Protein AF-A0A3D5LDW6-F1 (afdb_monomer)

pLDDT: mean 89.19, std 8.03, range [49.66, 95.75]

Solvent-accessible surface area (backbone atoms only — not comparable to full-atom values): 9053 Å² total; per-residue (Å²): 132,64,65,65,60,56,47,41,75,74,48,37,91,72,40,54,73,67,52,50,57,57,53,48,51,32,20,50,52,22,38,53,38,52,74,78,43,49,75,54,50,77,68,23,29,35,32,56,59,50,36,77,72,70,44,58,63,23,80,60,40,14,50,29,34,46,75,55,92,47,69,70,58,41,54,52,49,48,57,49,51,46,52,50,41,53,51,47,27,68,75,62,33,43,44,52,39,42,50,51,54,53,47,50,53,50,48,53,53,51,52,49,47,49,51,41,52,52,38,31,74,76,63,33,66,72,51,23,47,53,51,21,55,52,40,28,75,67,53,39,44,51,61,56,51,51,49,52,50,52,54,42,46,73,76,42,71,87,67,73,69,48,52,90,78,74,43,110

Radius of gyration: 17.88 Å; Cα contacts (8 Å, |Δi|>4): 154; chains: 1; bounding box: 41×44×52 Å

Nearest PDB structures (foldseek):
  6pju-assembly1_A  TM=5.198E-01  e=1.106E-01  Escherichia coli
  6pjq-assembly1_A  TM=5.217E-01  e=1.554E-01  Escherichia coli
  5f5k-assembly1_A  TM=5.150E-01  e=2.183E-01  Escherichia coli
  6pj5-assembly1_A  TM=5.018E-01  e=2.782E-01  Escherichia coli

Secondary structure (DSSP, 8-state):
--HHHHHHHHHGGGPPTTHHHHHHHHHHHHHHHHHH-HHHHHHHS--HHHHHTT-TTHHHHGGGS-S-S-HHHHHHHHHHHHHHHHHHHHHH-HHHHHHHHHHHHHHHHHHHHHHHHHHHHHH-HHHHHHHHHHHHHH-STHHHHHHHHHHHHHH-TT----BTTTB-

Structure (mmCIF, N/CA/C/O backbone):
data_AF-A0A3D5LDW6-F1
#
_entry.id   AF-A0A3D5LDW6-F1
#
loop_
_atom_site.group_PDB
_atom_site.id
_atom_site.type_symbol
_atom_site.label_atom_id
_atom_site.label_alt_id
_atom_site.label_comp_id
_atom_site.label_asym_id
_atom_site.label_entity_id
_atom_site.label_seq_id
_atom_site.pdbx_PDB_ins_code
_atom_site.Cartn_x
_atom_site.Cartn_y
_atom_site.Cartn_z
_atom_site.occupancy
_atom_site.B_iso_or_equiv
_atom_site.auth_seq_id
_atom_site.auth_comp_id
_atom_site.auth_asym_id
_atom_site.auth_atom_id
_atom_site.pdbx_PDB_model_num
ATOM 1 N N . MET A 1 1 ? -19.144 23.962 2.710 1.00 49.66 1 MET A N 1
ATOM 2 C CA . MET A 1 1 ? -19.742 22.659 2.327 1.00 49.66 1 MET A CA 1
ATOM 3 C C . MET A 1 1 ? -18.617 21.664 2.078 1.00 49.66 1 MET A C 1
ATOM 5 O O . MET A 1 1 ? -17.926 21.807 1.080 1.00 49.66 1 MET A O 1
ATOM 9 N N . ASN A 1 2 ? -18.412 20.691 2.971 1.00 71.44 2 ASN A N 1
ATOM 10 C CA . ASN A 1 2 ? -17.359 19.681 2.815 1.00 71.44 2 ASN A CA 1
ATOM 11 C C . ASN A 1 2 ? -17.649 18.788 1.604 1.00 71.44 2 ASN A C 1
ATOM 13 O O . ASN A 1 2 ? -18.622 18.035 1.604 1.00 71.44 2 ASN A O 1
ATOM 17 N N . TRP A 1 3 ? -16.805 18.871 0.575 1.00 83.25 3 TRP A N 1
ATOM 18 C CA . TRP A 1 3 ? -16.845 17.994 -0.599 1.00 83.25 3 TRP A CA 1
ATOM 19 C C . TRP A 1 3 ? -16.802 16.509 -0.200 1.00 83.25 3 TRP A C 1
ATOM 21 O O . TRP A 1 3 ? -17.564 15.710 -0.738 1.00 83.25 3 TRP A O 1
ATOM 31 N N . LEU A 1 4 ? -16.041 16.185 0.853 1.00 78.12 4 LEU A N 1
ATOM 32 C CA . LEU A 1 4 ? -16.030 14.875 1.510 1.00 78.12 4 LEU A CA 1
ATOM 33 C C . LEU A 1 4 ? -17.421 14.412 1.958 1.00 78.12 4 LEU A C 1
ATOM 35 O O . LEU A 1 4 ? -17.801 13.292 1.655 1.00 78.12 4 LEU A O 1
ATOM 39 N N . ASN A 1 5 ? -18.227 15.279 2.575 1.00 80.12 5 ASN A N 1
ATOM 40 C CA . ASN A 1 5 ? -19.579 14.910 3.014 1.00 80.12 5 ASN A CA 1
ATOM 41 C C . ASN A 1 5 ? -20.524 14.674 1.818 1.00 80.12 5 ASN A C 1
ATOM 43 O O . ASN A 1 5 ? -21.467 13.889 1.912 1.00 80.12 5 ASN A O 1
ATOM 47 N N . LYS A 1 6 ? -20.296 15.344 0.675 1.00 80.38 6 LYS A N 1
ATOM 48 C CA . LYS A 1 6 ? -21.052 15.074 -0.564 1.00 80.38 6 LYS A CA 1
ATOM 49 C C . LYS A 1 6 ? -20.663 13.724 -1.167 1.00 80.38 6 LYS A C 1
ATOM 51 O O . LYS A 1 6 ? -21.545 12.986 -1.603 1.00 80.38 6 LYS A O 1
ATOM 56 N N . LEU A 1 7 ? -19.368 13.405 -1.179 1.00 80.12 7 LEU A N 1
ATOM 57 C CA . LEU A 1 7 ? -18.875 12.103 -1.623 1.00 80.12 7 LEU A CA 1
ATOM 58 C C . LEU A 1 7 ? -19.355 10.982 -0.706 1.00 80.12 7 LEU A C 1
ATOM 60 O O . LEU A 1 7 ? -19.836 9.977 -1.210 1.00 80.12 7 LEU A O 1
ATOM 64 N N . GLU A 1 8 ? -19.323 11.182 0.608 1.00 85.00 8 GLU A N 1
ATOM 65 C CA . GLU A 1 8 ? -19.838 10.236 1.599 1.00 85.00 8 GLU A CA 1
ATOM 66 C C . GLU A 1 8 ? -21.329 9.961 1.378 1.00 85.00 8 GLU A C 1
ATOM 68 O O . GLU A 1 8 ? -21.748 8.810 1.309 1.00 85.00 8 GLU A O 1
ATOM 73 N N . ARG A 1 9 ? -22.138 11.000 1.131 1.00 80.75 9 ARG A N 1
ATOM 74 C CA . ARG A 1 9 ? -23.561 10.822 0.795 1.00 80.75 9 ARG A CA 1
ATOM 75 C C . ARG A 1 9 ? -23.796 10.021 -0.488 1.00 80.75 9 ARG A C 1
ATOM 77 O O . ARG A 1 9 ? -24.824 9.361 -0.594 1.00 80.75 9 ARG A O 1
ATOM 84 N N . LYS A 1 10 ? -22.897 10.102 -1.475 1.00 79.81 10 LYS A N 1
ATOM 85 C CA . LYS A 1 10 ? -23.055 9.435 -2.781 1.00 79.81 10 LYS A CA 1
ATOM 86 C C . LYS A 1 10 ? -22.436 8.033 -2.815 1.00 79.81 10 LYS A C 1
ATOM 88 O O . LYS A 1 10 ? -22.991 7.135 -3.443 1.00 79.81 10 LYS A O 1
ATOM 93 N N . PHE A 1 11 ? -21.297 7.853 -2.155 1.00 82.88 11 PHE A N 1
ATOM 94 C CA . PHE A 1 11 ? -20.449 6.665 -2.239 1.00 82.88 11 PHE A CA 1
ATOM 95 C C . PHE A 1 11 ? -20.267 5.937 -0.905 1.00 82.88 11 PHE A C 1
ATOM 97 O O . PHE A 1 11 ? -19.662 4.871 -0.896 1.00 82.88 11 PHE A O 1
ATOM 104 N N . GLY A 1 12 ? -20.826 6.438 0.199 1.00 73.19 12 GLY A N 1
ATOM 105 C CA . GLY A 1 12 ? -20.708 5.825 1.527 1.00 73.19 12 GLY A CA 1
ATOM 106 C C . GLY A 1 12 ? -21.147 4.360 1.570 1.00 73.19 12 GLY A C 1
ATOM 107 O O . GLY A 1 12 ? -20.548 3.569 2.285 1.00 73.19 12 GLY A O 1
ATOM 108 N N . ARG A 1 13 ? -22.108 3.965 0.721 1.00 77.12 13 ARG A N 1
ATOM 109 C CA . ARG A 1 13 ? -22.555 2.566 0.575 1.00 77.12 13 ARG A CA 1
ATOM 110 C C . ARG A 1 13 ? -21.495 1.597 0.033 1.00 77.12 13 ARG A C 1
ATOM 112 O O . ARG A 1 13 ? -21.683 0.395 0.147 1.00 77.12 13 ARG A O 1
ATOM 119 N N . TYR A 1 14 ? -20.440 2.106 -0.604 1.00 84.31 14 TYR A N 1
ATOM 120 C CA . TYR A 1 14 ? -19.342 1.305 -1.157 1.00 84.31 14 TYR A CA 1
ATOM 121 C C . TYR A 1 14 ? -18.128 1.253 -0.228 1.00 84.31 14 TYR A C 1
ATOM 123 O O . TYR A 1 14 ? -17.133 0.622 -0.570 1.00 84.31 14 TYR A O 1
ATOM 131 N N . ALA A 1 15 ? -18.177 1.941 0.915 1.00 84.81 15 ALA A N 1
ATOM 132 C CA . ALA A 1 15 ? -17.086 1.907 1.869 1.00 84.81 15 ALA A CA 1
ATOM 133 C C . ALA A 1 15 ? -16.991 0.502 2.476 1.00 84.81 15 ALA A C 1
ATOM 135 O O . ALA A 1 15 ? -17.977 -0.022 2.997 1.00 84.81 15 ALA A O 1
ATOM 136 N N . VAL A 1 16 ? -15.811 -0.106 2.390 1.00 90.12 16 VAL A N 1
ATOM 137 C CA . VAL A 1 16 ? -15.577 -1.459 2.890 1.00 90.12 16 VAL A CA 1
ATOM 138 C C . VAL A 1 16 ? -15.302 -1.377 4.391 1.00 90.12 16 VAL A C 1
ATOM 140 O O . VAL A 1 16 ? -14.316 -0.743 4.779 1.00 90.12 16 VAL A O 1
ATOM 143 N N . PRO A 1 17 ? -16.142 -1.983 5.248 1.00 89.94 17 PRO A N 1
ATOM 144 C CA . PRO A 1 17 ? -15.888 -2.011 6.681 1.00 89.94 17 PRO A CA 1
ATOM 145 C C . PRO A 1 17 ? -14.689 -2.904 6.998 1.00 89.94 17 PRO A C 1
ATOM 147 O O . PRO A 1 17 ? -14.510 -3.954 6.373 1.00 89.94 17 PRO A O 1
ATOM 150 N N . ASN A 1 18 ? -13.899 -2.517 8.001 1.00 91.88 18 ASN A N 1
ATOM 151 C CA . ASN A 1 18 ? -12.686 -3.226 8.420 1.00 91.88 18 ASN A CA 1
ATOM 152 C C . ASN A 1 18 ? -11.650 -3.348 7.290 1.00 91.88 18 ASN A C 1
ATOM 154 O O . ASN A 1 18 ? -11.008 -4.391 7.134 1.00 91.88 18 ASN A O 1
ATOM 158 N N . LEU A 1 19 ? -11.469 -2.281 6.499 1.00 93.25 19 LEU A N 1
ATOM 159 C CA . LEU A 1 19 ? -10.559 -2.269 5.344 1.00 93.25 19 LEU A CA 1
ATOM 160 C C . LEU A 1 19 ? -9.128 -2.693 5.725 1.00 93.25 19 LEU A C 1
ATOM 162 O O . LEU A 1 19 ? -8.436 -3.340 4.938 1.00 93.25 19 LEU A O 1
ATOM 166 N N . ILE A 1 20 ? -8.707 -2.387 6.955 1.00 93.88 20 ILE A N 1
ATOM 167 C CA . ILE A 1 20 ? -7.387 -2.760 7.467 1.00 93.88 20 ILE A CA 1
ATOM 168 C C . ILE A 1 20 ? -7.143 -4.275 7.431 1.00 93.88 20 ILE A C 1
ATOM 170 O O . ILE A 1 20 ? -6.034 -4.701 7.131 1.00 93.88 20 ILE A O 1
ATOM 174 N N . VAL A 1 21 ? -8.170 -5.102 7.654 1.00 93.81 21 VAL A N 1
ATOM 175 C CA . VAL A 1 21 ? -8.039 -6.569 7.630 1.00 93.81 21 VAL A CA 1
ATOM 176 C C . VAL A 1 21 ? -7.688 -7.063 6.230 1.00 93.81 21 VAL A C 1
ATOM 178 O O . VAL A 1 21 ? -6.887 -7.982 6.088 1.00 93.81 21 VAL A O 1
ATOM 181 N N . TYR A 1 22 ? -8.236 -6.430 5.193 1.00 93.50 22 TYR A N 1
ATOM 182 C CA . TYR A 1 22 ? -7.933 -6.775 3.806 1.00 93.50 22 TYR A CA 1
ATOM 183 C C . TYR A 1 22 ? -6.501 -6.391 3.431 1.00 93.50 22 TYR A C 1
ATOM 185 O O . TYR A 1 22 ? -5.822 -7.177 2.777 1.00 93.50 22 TYR A O 1
ATOM 193 N N . LEU A 1 23 ? -6.020 -5.226 3.885 1.00 93.06 23 LEU A N 1
ATOM 194 C CA . LEU A 1 23 ? -4.616 -4.836 3.714 1.00 93.06 23 LEU A CA 1
ATOM 195 C C . LEU A 1 23 ? -3.677 -5.821 4.410 1.00 93.06 23 LEU A C 1
ATOM 197 O O . LEU A 1 23 ? -2.724 -6.289 3.794 1.00 93.06 23 LEU A O 1
ATOM 201 N N . ILE A 1 24 ? -3.985 -6.160 5.664 1.00 93.81 24 ILE A N 1
ATOM 202 C CA . ILE A 1 24 ? -3.235 -7.140 6.450 1.00 93.81 24 ILE A CA 1
ATOM 203 C C . ILE A 1 24 ? -3.182 -8.483 5.725 1.00 93.81 24 ILE A C 1
ATOM 205 O O . ILE A 1 24 ? -2.102 -9.004 5.459 1.00 93.81 24 ILE A O 1
ATOM 209 N N . GLY A 1 25 ? -4.343 -9.005 5.332 1.00 93.69 25 GLY A N 1
ATOM 210 C CA . GLY A 1 25 ? -4.435 -10.255 4.587 1.00 93.69 25 GLY A CA 1
ATOM 211 C C . GLY A 1 25 ? -3.645 -10.223 3.278 1.00 93.69 25 GLY A C 1
ATOM 212 O O . GLY A 1 25 ? -2.996 -11.211 2.945 1.00 93.69 25 GLY A O 1
ATOM 213 N N . ALA A 1 26 ? -3.642 -9.096 2.561 1.00 92.75 26 ALA A N 1
ATOM 214 C CA . ALA A 1 26 ? -2.934 -8.955 1.293 1.00 92.75 26 ALA A CA 1
ATOM 215 C C . ALA A 1 26 ? -1.418 -9.155 1.443 1.00 92.75 26 ALA A C 1
ATOM 217 O O . ALA A 1 26 ? -0.845 -10.016 0.771 1.00 92.75 26 ALA A O 1
ATOM 218 N N . TYR A 1 27 ? -0.758 -8.424 2.345 1.00 89.38 27 TYR A N 1
ATOM 219 C CA . TYR A 1 27 ? 0.687 -8.591 2.521 1.00 89.38 27 TYR A CA 1
ATOM 220 C C . TYR A 1 27 ? 1.045 -9.895 3.258 1.00 89.38 27 TYR A C 1
ATOM 222 O O . TYR A 1 27 ? 2.135 -10.426 3.042 1.00 89.38 27 TYR A O 1
ATOM 230 N N . SER A 1 28 ? 0.136 -10.482 4.054 1.00 91.88 28 SER A N 1
ATOM 231 C CA . SER A 1 28 ? 0.305 -11.846 4.587 1.00 91.88 28 SER A CA 1
ATOM 232 C C . SER A 1 28 ? 0.292 -12.908 3.485 1.00 91.88 28 SER A C 1
ATOM 234 O O . SER A 1 28 ? 1.123 -13.815 3.493 1.00 91.88 28 SER A O 1
ATOM 236 N N . VAL A 1 29 ? -0.610 -12.794 2.504 1.00 93.31 29 VAL A N 1
ATOM 237 C CA . VAL A 1 29 ? -0.594 -13.648 1.302 1.00 93.31 29 VAL A CA 1
ATOM 238 C C . VAL A 1 29 ? 0.716 -13.447 0.541 1.00 93.31 29 VAL A C 1
ATOM 240 O O . VAL A 1 29 ? 1.357 -14.421 0.153 1.00 93.31 29 VAL A O 1
ATOM 243 N N . GLY A 1 30 ? 1.160 -12.198 0.412 1.00 91.81 30 GLY A N 1
ATOM 244 C CA . GLY A 1 30 ? 2.479 -11.832 -0.097 1.00 91.81 30 GLY A CA 1
ATOM 245 C C . GLY A 1 30 ? 3.643 -12.562 0.546 1.00 91.81 30 GLY A C 1
ATOM 246 O O . GLY A 1 30 ? 4.526 -13.077 -0.138 1.00 91.81 30 GLY A O 1
ATOM 247 N N . PHE A 1 31 ? 3.625 -12.629 1.873 1.00 92.31 31 PHE A N 1
ATOM 248 C CA . PHE A 1 31 ? 4.636 -13.317 2.663 1.00 92.31 31 PHE A CA 1
ATOM 249 C C . PHE A 1 31 ? 4.672 -14.818 2.366 1.00 92.31 31 PHE A C 1
ATOM 251 O O . PHE A 1 31 ? 5.737 -15.383 2.125 1.00 92.31 31 PHE A O 1
ATOM 258 N N . VAL A 1 32 ? 3.508 -15.466 2.306 1.00 92.25 32 VAL A N 1
ATOM 259 C CA . VAL A 1 32 ? 3.421 -16.890 1.945 1.00 92.25 32 VAL A CA 1
ATOM 260 C C . VAL A 1 32 ? 3.910 -17.120 0.512 1.00 92.25 32 VAL A C 1
ATOM 262 O O . VAL A 1 32 ? 4.668 -18.057 0.262 1.00 92.25 32 VAL A O 1
ATOM 265 N N . LEU A 1 33 ? 3.546 -16.242 -0.428 1.00 92.00 33 LEU A N 1
ATOM 266 C CA . LEU A 1 33 ? 4.040 -16.306 -1.805 1.00 92.00 33 LEU A CA 1
ATOM 267 C C . LEU A 1 33 ? 5.559 -16.131 -1.880 1.00 92.00 33 LEU A C 1
ATOM 269 O O . LEU A 1 33 ? 6.200 -16.823 -2.665 1.00 92.00 33 LEU A O 1
ATOM 273 N N . ASN A 1 34 ? 6.147 -15.273 -1.044 1.00 90.88 34 ASN A N 1
ATOM 274 C CA . ASN A 1 34 ? 7.599 -15.133 -0.944 1.00 90.88 34 ASN A CA 1
ATOM 275 C C . ASN A 1 34 ? 8.278 -16.452 -0.550 1.00 90.88 34 ASN A C 1
ATOM 277 O O . ASN A 1 34 ? 9.313 -16.795 -1.116 1.00 90.88 34 ASN A O 1
ATOM 281 N N . MET A 1 35 ? 7.675 -17.204 0.373 1.00 89.44 35 MET A N 1
ATOM 282 C CA . MET A 1 35 ? 8.218 -18.475 0.856 1.00 89.44 35 MET A CA 1
ATOM 283 C C . MET A 1 35 ? 8.058 -19.620 -0.147 1.00 89.44 35 MET A C 1
ATOM 285 O O . MET A 1 35 ? 8.963 -20.437 -0.296 1.00 89.44 35 MET A O 1
ATOM 289 N N . VAL A 1 36 ? 6.906 -19.705 -0.817 1.00 93.19 36 VAL A N 1
ATOM 290 C CA . VAL A 1 36 ? 6.560 -20.860 -1.666 1.00 93.19 36 VAL A CA 1
ATOM 291 C C . VAL A 1 36 ? 6.954 -20.644 -3.128 1.00 93.19 36 VAL A C 1
ATOM 293 O O . VAL A 1 36 ? 7.347 -21.587 -3.812 1.00 93.19 36 VAL A O 1
ATOM 296 N N . ALA A 1 37 ? 6.848 -19.413 -3.629 1.00 91.50 37 ALA A N 1
ATOM 297 C CA . ALA A 1 37 ? 7.053 -19.083 -5.036 1.00 91.50 37 ALA A CA 1
ATOM 298 C C . ALA A 1 37 ? 7.599 -17.648 -5.213 1.00 91.50 37 ALA A C 1
ATOM 300 O O . ALA A 1 37 ? 6.914 -16.788 -5.780 1.00 91.50 37 ALA A O 1
ATOM 301 N N . PRO A 1 38 ? 8.849 -17.370 -4.791 1.00 87.81 38 PRO A N 1
ATOM 302 C CA . PRO A 1 38 ? 9.417 -16.016 -4.791 1.00 87.81 38 PRO A CA 1
ATOM 303 C C . PRO A 1 38 ? 9.448 -15.371 -6.183 1.00 87.81 38 PRO A C 1
ATOM 305 O O . PRO A 1 38 ? 9.279 -14.160 -6.314 1.00 87.81 38 PRO A O 1
ATOM 308 N N . ASN A 1 39 ? 9.578 -16.182 -7.238 1.00 90.56 39 ASN A N 1
ATOM 309 C CA . ASN A 1 39 ? 9.574 -15.722 -8.628 1.00 90.56 39 ASN A CA 1
ATOM 310 C C . ASN A 1 39 ? 8.273 -14.998 -9.014 1.00 90.56 39 ASN A C 1
ATOM 312 O O . ASN A 1 39 ? 8.300 -14.113 -9.867 1.00 90.56 39 ASN A O 1
ATOM 316 N N . ILE A 1 40 ? 7.141 -15.336 -8.379 1.00 89.50 40 ILE A N 1
ATOM 317 C CA . ILE A 1 40 ? 5.845 -14.706 -8.662 1.00 89.50 40 ILE A CA 1
ATOM 318 C C . ILE A 1 40 ? 5.854 -13.233 -8.238 1.00 89.50 40 ILE A C 1
ATOM 320 O O . ILE A 1 40 ? 5.264 -12.405 -8.926 1.00 89.50 40 ILE A O 1
ATOM 324 N N . LEU A 1 41 ? 6.577 -12.864 -7.175 1.00 88.50 41 LEU A N 1
ATOM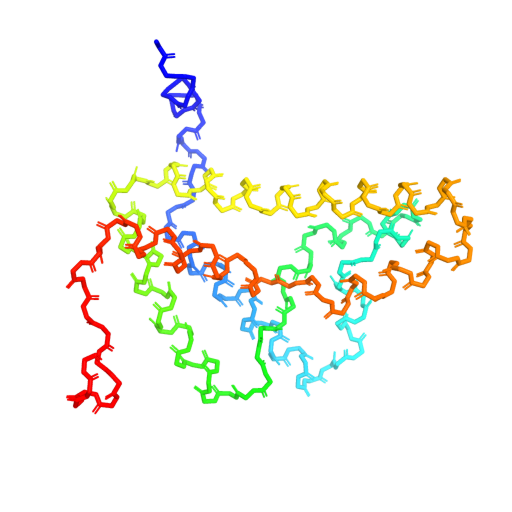 325 C CA . LEU A 1 41 ? 6.610 -11.482 -6.681 1.00 88.50 41 LEU A CA 1
ATOM 326 C C . LEU A 1 41 ? 7.161 -10.493 -7.716 1.00 88.50 41 LEU A C 1
ATOM 328 O O . LEU A 1 41 ? 6.689 -9.360 -7.795 1.00 88.50 41 LEU A O 1
ATOM 332 N N . GLY A 1 42 ? 8.086 -10.933 -8.575 1.00 88.44 42 GLY A N 1
ATOM 333 C CA . GLY A 1 42 ? 8.586 -10.125 -9.692 1.00 88.44 42 GLY A CA 1
ATOM 334 C C . GLY A 1 42 ? 7.511 -9.777 -10.731 1.00 88.44 42 GLY A C 1
ATOM 335 O O . GLY A 1 42 ? 7.651 -8.791 -11.453 1.00 88.44 42 GLY A O 1
ATOM 336 N N . PHE A 1 43 ? 6.415 -10.540 -10.793 1.00 90.88 43 PHE A N 1
ATOM 337 C CA . PHE A 1 43 ? 5.246 -10.253 -11.631 1.00 90.88 43 PHE A CA 1
ATOM 338 C C . PHE A 1 43 ? 4.189 -9.396 -10.929 1.00 90.88 43 PHE A C 1
ATOM 340 O O . PHE A 1 43 ? 3.330 -8.824 -11.603 1.00 90.88 43 PHE A O 1
ATOM 347 N N . LEU A 1 44 ? 4.253 -9.309 -9.596 1.00 91.56 44 LEU A N 1
ATOM 348 C CA . LEU A 1 44 ? 3.282 -8.595 -8.768 1.00 91.56 44 LEU A CA 1
ATOM 349 C C . LEU A 1 44 ? 3.747 -7.193 -8.372 1.00 91.56 44 LEU A C 1
ATOM 351 O O . LEU A 1 44 ? 2.901 -6.336 -8.121 1.00 91.56 44 LEU A O 1
ATOM 355 N N . ASN A 1 45 ? 5.059 -6.950 -8.323 1.00 92.38 45 ASN A N 1
ATOM 356 C CA . ASN A 1 45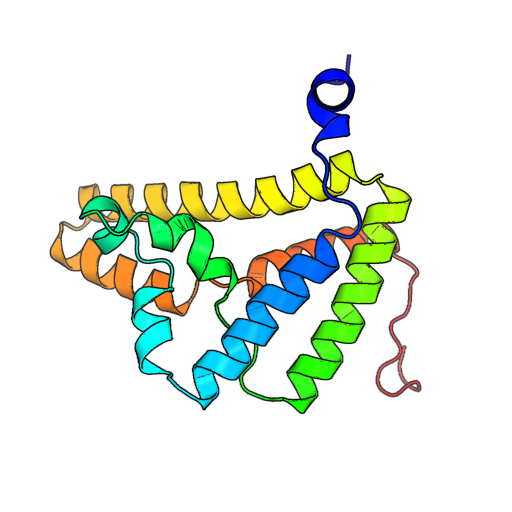 ? 5.612 -5.680 -7.870 1.00 92.38 45 ASN A CA 1
ATOM 357 C C . ASN A 1 45 ? 5.291 -4.493 -8.799 1.00 92.38 45 ASN A C 1
ATOM 359 O O . ASN A 1 45 ? 5.006 -4.649 -9.993 1.00 92.38 45 ASN A O 1
ATOM 363 N N . PHE A 1 46 ? 5.346 -3.282 -8.243 1.00 93.00 46 PHE A N 1
ATOM 364 C CA . PHE A 1 46 ? 4.987 -2.066 -8.968 1.00 93.00 46 PHE A CA 1
ATOM 365 C C . PHE A 1 46 ? 6.120 -1.612 -9.898 1.00 93.00 46 PHE A C 1
ATOM 367 O O . PHE A 1 46 ? 7.077 -0.972 -9.468 1.00 93.00 46 PHE A O 1
ATOM 374 N N . GLN A 1 47 ? 6.025 -1.932 -11.189 1.00 93.44 47 GLN A N 1
ATOM 375 C CA . GLN A 1 47 ? 7.015 -1.527 -12.192 1.00 93.44 47 GLN A CA 1
ATOM 376 C C . GLN A 1 47 ? 6.354 -0.705 -13.310 1.00 93.44 47 GLN A C 1
ATOM 378 O O . GLN A 1 47 ? 5.753 -1.297 -14.214 1.00 93.44 47 GLN A O 1
ATOM 383 N N . PRO A 1 48 ? 6.477 0.641 -13.283 1.00 93.00 48 PRO A N 1
ATOM 384 C CA . PRO A 1 48 ? 5.916 1.547 -14.290 1.00 93.00 48 PRO A CA 1
ATOM 385 C C . PRO A 1 48 ? 6.191 1.149 -15.737 1.00 93.00 48 PRO A C 1
ATOM 387 O O . PRO A 1 48 ? 5.289 1.200 -16.569 1.00 93.00 48 PRO A O 1
ATOM 390 N N . TYR A 1 49 ? 7.412 0.695 -16.033 1.00 93.31 49 TYR A N 1
ATOM 391 C CA . TYR A 1 49 ? 7.786 0.249 -17.370 1.00 93.31 49 TYR A CA 1
ATOM 392 C C . TYR A 1 49 ? 6.838 -0.849 -17.864 1.00 93.31 49 TYR A C 1
ATOM 394 O O . TYR A 1 49 ? 6.189 -0.681 -18.890 1.00 93.31 49 TYR A O 1
ATOM 402 N N . TYR A 1 50 ? 6.676 -1.939 -17.114 1.00 93.69 50 TYR A N 1
ATOM 403 C CA . TYR A 1 50 ? 5.815 -3.048 -17.530 1.00 93.69 50 TYR A CA 1
ATOM 404 C C . TYR A 1 50 ? 4.324 -2.707 -17.492 1.00 93.69 50 TYR A C 1
ATOM 406 O O . TYR A 1 50 ? 3.570 -3.238 -18.306 1.00 93.69 50 TYR A O 1
ATOM 414 N N . ILE A 1 51 ? 3.898 -1.804 -16.602 1.00 94.44 51 ILE A N 1
ATOM 415 C CA . ILE A 1 51 ? 2.519 -1.290 -16.578 1.00 94.44 51 IL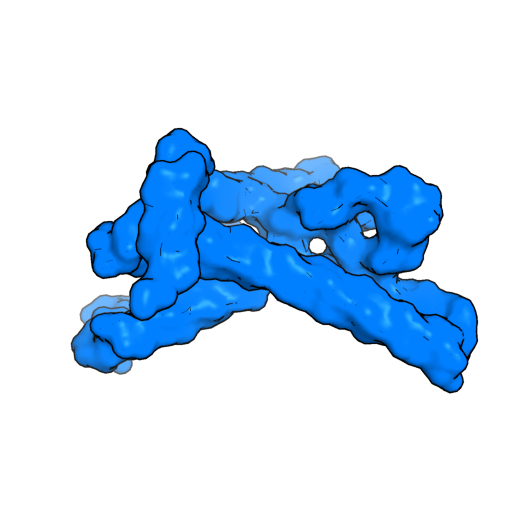E A CA 1
ATOM 416 C C . ILE A 1 51 ? 2.182 -0.636 -17.923 1.00 94.44 51 ILE A C 1
ATOM 418 O O . ILE A 1 51 ? 1.163 -0.966 -18.530 1.00 94.44 51 ILE A O 1
ATOM 422 N N . LEU A 1 52 ? 3.072 0.220 -18.431 1.00 92.19 52 LEU A N 1
ATOM 423 C CA . LEU A 1 52 ? 2.903 0.884 -19.728 1.00 92.19 52 LEU A CA 1
ATOM 424 C C . LEU A 1 52 ? 3.017 -0.079 -20.924 1.00 92.19 52 LEU A C 1
ATOM 426 O O . LEU A 1 52 ? 2.534 0.240 -22.005 1.00 92.19 52 LEU A O 1
ATOM 430 N N . HIS A 1 53 ? 3.597 -1.266 -20.726 1.00 93.62 53 HIS A N 1
ATOM 431 C CA . HIS A 1 53 ? 3.690 -2.335 -21.731 1.00 93.62 53 HIS A CA 1
ATOM 432 C C . HIS A 1 53 ? 2.600 -3.418 -21.564 1.00 93.62 53 HIS A C 1
ATOM 434 O O . HIS A 1 53 ? 2.739 -4.522 -22.086 1.00 93.62 53 HIS A O 1
ATOM 440 N N . GLY A 1 54 ? 1.508 -3.121 -20.846 1.00 91.88 54 GLY A N 1
ATOM 441 C CA . GLY A 1 54 ? 0.310 -3.969 -20.784 1.00 91.88 54 GLY A CA 1
ATOM 442 C C . GLY A 1 54 ? 0.144 -4.805 -19.511 1.00 91.88 54 GLY A C 1
ATOM 443 O O . GLY A 1 54 ? -0.879 -5.470 -19.357 1.00 91.88 54 GLY A O 1
ATOM 444 N N . GLN A 1 55 ? 1.080 -4.748 -18.557 1.00 95.19 55 GLN A N 1
ATOM 445 C CA . GLN A 1 55 ? 0.966 -5.455 -17.272 1.00 95.19 55 GLN A CA 1
ATOM 446 C C . GLN A 1 55 ? 0.164 -4.642 -16.244 1.00 95.19 55 GLN A C 1
ATOM 448 O O . GLN A 1 55 ? 0.665 -4.278 -15.179 1.00 95.19 55 GLN A O 1
ATOM 453 N N . ILE A 1 56 ? -1.097 -4.341 -16.568 1.00 94.25 56 ILE A N 1
ATOM 454 C CA . ILE A 1 56 ? -1.963 -3.447 -15.777 1.00 94.25 56 ILE A CA 1
ATOM 455 C C . ILE A 1 56 ? -2.312 -3.989 -14.385 1.00 94.25 56 ILE A C 1
ATOM 457 O O . ILE A 1 56 ? -2.617 -3.213 -13.484 1.00 94.25 56 ILE A O 1
ATOM 461 N N . TRP A 1 57 ? -2.232 -5.307 -14.175 1.00 94.88 57 TRP A N 1
ATOM 462 C CA . TRP A 1 57 ? -2.497 -5.919 -12.868 1.00 94.88 57 TRP A CA 1
ATOM 463 C C . TRP A 1 57 ? -1.526 -5.425 -11.788 1.00 94.88 57 TRP A C 1
ATOM 465 O O . TRP A 1 57 ? -1.909 -5.359 -10.621 1.00 94.88 57 TRP A O 1
ATOM 475 N N . ARG A 1 58 ? -0.317 -4.989 -12.176 1.00 94.06 58 ARG A N 1
ATOM 476 C CA . ARG A 1 58 ? 0.700 -4.417 -11.279 1.00 94.06 58 ARG A CA 1
ATOM 477 C C . ARG A 1 58 ? 0.257 -3.154 -10.557 1.00 94.06 58 ARG A C 1
ATOM 479 O O . ARG A 1 58 ? 0.889 -2.809 -9.568 1.00 94.06 58 ARG A O 1
ATOM 486 N N . LEU A 1 59 ? -0.811 -2.495 -11.014 1.00 92.94 59 LEU A N 1
ATOM 487 C CA . LEU A 1 59 ? -1.445 -1.387 -10.296 1.00 92.94 59 LEU A CA 1
ATOM 488 C C . LEU A 1 59 ? -2.111 -1.853 -8.997 1.00 92.94 59 LEU A C 1
ATOM 490 O O . LEU A 1 59 ? -2.188 -1.092 -8.054 1.00 92.94 59 LEU A O 1
ATOM 494 N N . ILE A 1 60 ? -2.537 -3.113 -8.901 1.00 92.62 60 ILE A N 1
ATOM 495 C CA . ILE A 1 60 ? -3.235 -3.629 -7.712 1.00 92.62 60 ILE A CA 1
ATOM 496 C C . ILE A 1 60 ? -2.374 -4.659 -6.979 1.00 92.62 60 ILE A C 1
ATOM 498 O O . ILE A 1 60 ? -2.326 -4.682 -5.751 1.00 92.62 60 ILE A O 1
ATOM 502 N N . THR A 1 61 ? -1.661 -5.516 -7.712 1.00 93.31 61 THR A N 1
ATOM 503 C CA . THR A 1 61 ? -0.940 -6.649 -7.118 1.00 93.31 61 THR A CA 1
ATOM 504 C C . THR A 1 61 ? 0.227 -6.244 -6.228 1.00 93.31 61 THR A C 1
ATOM 506 O O . THR A 1 61 ? 0.636 -7.039 -5.388 1.00 93.31 61 THR A O 1
ATOM 509 N N . TRP A 1 62 ? 0.743 -5.020 -6.349 1.00 93.31 62 TRP A N 1
ATOM 510 C CA . TRP A 1 62 ? 1.827 -4.540 -5.492 1.00 93.31 62 TRP A CA 1
ATOM 511 C C . TRP A 1 62 ? 1.412 -4.421 -4.019 1.00 93.31 62 TRP A C 1
ATOM 513 O O . TRP A 1 62 ? 2.265 -4.474 -3.137 1.00 93.31 62 TRP A O 1
ATOM 523 N N . ILE A 1 63 ? 0.106 -4.331 -3.736 1.00 93.44 63 ILE A N 1
ATOM 524 C CA . ILE A 1 63 ? -0.442 -4.352 -2.371 1.00 93.44 63 ILE A CA 1
ATOM 525 C C . ILE A 1 63 ? -0.149 -5.702 -1.686 1.00 93.44 63 ILE A C 1
ATOM 527 O O . ILE A 1 63 ? -0.034 -5.775 -0.465 1.00 93.44 63 ILE A O 1
ATOM 531 N N . LEU A 1 64 ? 0.030 -6.769 -2.474 1.00 92.44 64 LEU A N 1
ATOM 532 C CA . LEU A 1 64 ? 0.442 -8.088 -1.994 1.00 92.44 64 LEU A CA 1
ATOM 533 C C . LEU A 1 64 ? 1.948 -8.171 -1.722 1.00 92.44 64 LEU A C 1
ATOM 535 O O . LEU A 1 64 ? 2.415 -9.232 -1.340 1.00 92.44 64 LEU A O 1
ATOM 539 N N . MET A 1 65 ? 2.750 -7.130 -1.955 1.00 91.19 65 MET A N 1
ATOM 540 C CA . MET A 1 65 ? 4.180 -7.213 -1.652 1.00 91.19 65 MET A CA 1
ATOM 541 C C . MET A 1 65 ? 4.377 -7.334 -0.132 1.00 91.19 65 MET A C 1
ATOM 543 O O . MET A 1 65 ? 3.815 -6.521 0.609 1.00 91.19 65 MET A O 1
ATOM 547 N N . PRO A 1 66 ? 5.148 -8.329 0.350 1.00 86.44 66 PRO A N 1
ATOM 548 C CA . PRO A 1 66 ? 5.372 -8.502 1.781 1.00 86.44 66 PRO A CA 1
ATOM 549 C C . PRO A 1 66 ? 6.099 -7.285 2.360 1.00 86.44 66 PRO A C 1
ATOM 551 O O . PRO A 1 66 ? 7.036 -6.766 1.751 1.00 86.44 66 PRO A O 1
ATOM 554 N N . THR A 1 67 ? 5.679 -6.838 3.543 1.00 82.31 67 THR A N 1
ATOM 555 C CA . THR A 1 67 ? 6.331 -5.732 4.266 1.00 82.31 67 THR A CA 1
ATOM 556 C C . THR A 1 67 ? 7.588 -6.179 4.996 1.00 82.31 67 THR A C 1
ATOM 558 O O . THR A 1 67 ? 8.507 -5.387 5.176 1.00 82.31 67 THR A O 1
ATOM 561 N N . ASP A 1 68 ? 7.628 -7.453 5.386 1.00 82.31 68 ASP A N 1
ATOM 562 C CA . ASP A 1 68 ? 8.635 -8.027 6.265 1.00 82.31 68 ASP A CA 1
ATOM 563 C C . ASP A 1 68 ? 9.035 -9.420 5.782 1.00 82.31 68 ASP A C 1
ATOM 565 O O . ASP A 1 68 ? 8.229 -10.141 5.200 1.00 82.31 68 ASP A O 1
ATOM 569 N N . SER A 1 69 ? 10.274 -9.827 6.053 1.00 81.88 69 SER A N 1
ATOM 570 C CA . SER A 1 69 ? 10.768 -11.180 5.741 1.00 81.88 69 SER A CA 1
ATOM 571 C C . SER A 1 69 ? 10.805 -12.103 6.964 1.00 81.88 69 SER A C 1
ATOM 573 O O . SER A 1 69 ? 11.000 -13.308 6.828 1.00 81.88 69 SER A O 1
ATOM 575 N N . ASN A 1 70 ? 10.596 -11.563 8.168 1.00 89.62 70 ASN A N 1
ATOM 576 C CA . ASN A 1 70 ? 10.578 -12.328 9.413 1.00 89.62 70 ASN A CA 1
ATOM 577 C C . ASN A 1 70 ? 9.134 -12.577 9.869 1.00 89.62 70 ASN A C 1
ATOM 579 O O . ASN A 1 70 ? 8.395 -11.630 10.121 1.00 89.62 70 ASN A O 1
ATOM 583 N N . ILE A 1 71 ? 8.759 -13.848 10.037 1.00 89.94 71 ILE A N 1
ATOM 584 C CA . ILE A 1 71 ? 7.398 -14.247 10.425 1.00 89.94 71 ILE A CA 1
ATOM 585 C C . ILE A 1 71 ? 6.977 -13.718 11.802 1.00 89.94 71 ILE A C 1
ATOM 587 O O . ILE A 1 71 ? 5.829 -13.325 11.982 1.00 89.94 71 ILE A O 1
ATOM 591 N N . ILE A 1 72 ? 7.895 -13.672 12.772 1.00 90.44 72 ILE A N 1
ATOM 592 C CA . ILE A 1 72 ? 7.598 -13.177 14.122 1.00 90.44 72 ILE A CA 1
ATOM 593 C C . ILE A 1 72 ? 7.269 -11.689 14.039 1.00 90.44 72 ILE A C 1
ATOM 595 O O . ILE A 1 72 ? 6.265 -11.238 14.586 1.00 90.44 72 ILE A O 1
ATOM 599 N N . PHE A 1 73 ? 8.091 -10.934 13.312 1.00 88.25 73 PHE A N 1
ATOM 600 C CA . PHE A 1 73 ? 7.889 -9.500 13.159 1.00 88.25 73 PHE A CA 1
ATOM 601 C C . PHE A 1 73 ? 6.640 -9.183 12.334 1.00 88.25 73 PHE A C 1
ATOM 603 O O . PHE A 1 73 ? 5.874 -8.309 12.726 1.00 88.25 73 PHE A O 1
ATOM 610 N N . LEU A 1 74 ? 6.371 -9.956 11.276 1.00 90.50 74 LEU A N 1
ATOM 611 C CA . LEU A 1 74 ? 5.124 -9.877 10.519 1.00 90.50 74 LEU A CA 1
ATOM 612 C C . LEU A 1 74 ? 3.916 -10.014 11.452 1.00 90.50 74 LEU A C 1
ATOM 614 O O . LEU A 1 74 ? 3.050 -9.150 11.444 1.00 90.50 74 LEU A O 1
ATOM 618 N N . LEU A 1 75 ? 3.863 -11.056 12.289 1.00 91.19 75 LEU A N 1
ATOM 619 C CA . LEU A 1 75 ? 2.738 -11.273 13.208 1.00 91.19 75 LEU A CA 1
ATOM 620 C C . LEU A 1 75 ? 2.564 -10.116 14.202 1.00 91.19 75 LEU A C 1
ATOM 622 O O . LEU A 1 75 ? 1.437 -9.678 14.450 1.00 91.19 75 LEU A O 1
ATOM 626 N N . ILE A 1 76 ? 3.670 -9.589 14.736 1.00 90.44 76 ILE A N 1
ATOM 627 C CA . ILE A 1 76 ? 3.653 -8.416 15.619 1.00 90.44 76 ILE A CA 1
ATOM 628 C C . ILE A 1 76 ? 3.097 -7.197 14.871 1.00 90.44 76 ILE A C 1
ATOM 630 O O . ILE A 1 76 ? 2.187 -6.537 15.374 1.00 90.44 76 ILE A O 1
ATOM 634 N N . MET A 1 77 ? 3.589 -6.919 13.661 1.00 90.00 77 MET A N 1
ATOM 635 C CA . MET A 1 77 ? 3.133 -5.800 12.833 1.00 90.00 77 MET A CA 1
ATOM 636 C C . MET A 1 77 ? 1.667 -5.947 12.419 1.00 90.00 77 MET A C 1
ATOM 638 O O . MET A 1 77 ? 0.923 -4.973 12.483 1.00 90.00 77 MET A O 1
ATOM 642 N N . MET A 1 78 ? 1.209 -7.1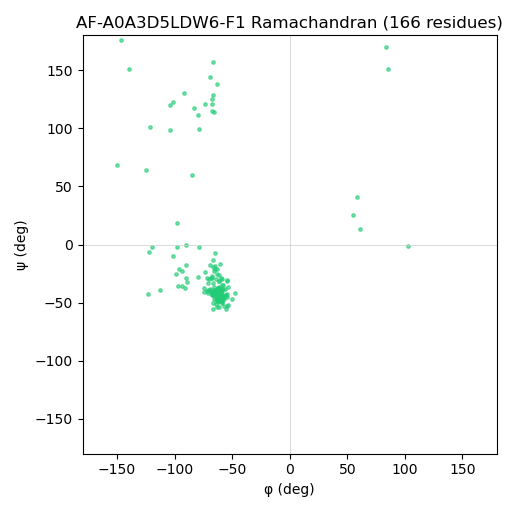52 12.074 1.00 91.62 78 MET A N 1
ATOM 643 C CA . MET A 1 78 ? -0.198 -7.425 11.763 1.00 91.62 78 MET A CA 1
ATOM 644 C C . MET A 1 78 ? -1.100 -7.067 12.944 1.00 91.62 78 MET A C 1
ATOM 646 O O . MET A 1 78 ? -2.081 -6.342 12.780 1.00 91.62 78 MET A O 1
ATOM 650 N N . MET A 1 79 ? -0.755 -7.536 14.148 1.00 91.50 79 MET A N 1
ATOM 651 C CA . MET A 1 79 ? -1.508 -7.230 15.366 1.00 91.50 79 MET A CA 1
ATOM 652 C C . MET A 1 79 ? -1.477 -5.732 15.692 1.00 91.50 79 MET A C 1
ATOM 654 O O . MET A 1 79 ? -2.486 -5.167 16.122 1.00 91.50 79 MET A O 1
ATOM 658 N N . PHE A 1 80 ? -0.332 -5.085 15.493 1.00 91.25 80 PHE A N 1
ATOM 659 C CA . PHE A 1 80 ? -0.155 -3.661 15.744 1.00 91.25 80 PHE A CA 1
ATOM 660 C C . PHE A 1 80 ? -0.995 -2.810 14.783 1.00 91.25 80 PHE A C 1
ATOM 662 O O . PHE A 1 80 ? -1.860 -2.050 15.218 1.00 91.25 80 PHE A O 1
ATOM 669 N N . TYR A 1 81 ? -0.832 -2.997 13.472 1.00 92.44 81 TYR A N 1
ATOM 670 C CA . TYR A 1 81 ? -1.572 -2.238 12.464 1.00 92.44 81 TYR A CA 1
ATOM 671 C C . TYR A 1 81 ? -3.065 -2.546 12.456 1.00 92.44 81 TYR A C 1
ATOM 673 O O . TYR A 1 81 ? -3.855 -1.651 12.158 1.00 92.44 81 TYR A O 1
ATOM 681 N N . TYR A 1 82 ? -3.479 -3.754 12.848 1.00 94.06 82 TYR A N 1
ATOM 682 C CA . TYR A 1 82 ? -4.892 -4.056 13.063 1.00 94.06 82 TYR A CA 1
ATOM 683 C C . TYR A 1 82 ? -5.503 -3.147 14.133 1.00 94.06 82 TYR A C 1
ATOM 685 O O . TYR A 1 82 ? -6.568 -2.565 13.913 1.00 94.06 82 TYR A O 1
ATOM 693 N N . GLN A 1 83 ? -4.820 -2.984 15.271 1.00 92.12 83 GLN A N 1
ATOM 694 C CA . GLN A 1 83 ? -5.282 -2.117 16.355 1.00 92.12 83 GLN A CA 1
ATOM 695 C C . GLN A 1 83 ? -5.337 -0.653 15.911 1.00 92.12 83 GLN A C 1
ATOM 697 O O . GLN A 1 83 ? -6.373 -0.007 16.085 1.00 92.12 83 GLN A O 1
ATOM 702 N N . LEU A 1 84 ? -4.272 -0.155 15.271 1.00 93.75 84 LEU A N 1
ATOM 703 C CA . LEU A 1 84 ? -4.218 1.229 14.789 1.00 93.75 84 LEU A CA 1
ATOM 704 C C . LEU A 1 84 ? -5.300 1.512 13.742 1.00 93.75 84 LEU A C 1
ATOM 706 O O . LEU A 1 84 ? -6.045 2.485 13.861 1.00 93.75 84 LEU A O 1
ATOM 710 N N . GLY A 1 85 ? -5.419 0.650 12.731 1.00 93.69 85 GLY A N 1
ATOM 711 C CA . GLY A 1 85 ? -6.391 0.824 11.657 1.00 93.69 85 GLY A CA 1
ATOM 712 C C . GLY A 1 85 ? -7.829 0.745 12.161 1.00 93.69 85 GLY A C 1
ATOM 713 O O . GLY A 1 85 ? -8.650 1.572 11.777 1.00 93.69 85 GLY A O 1
ATOM 714 N N . THR A 1 86 ? -8.128 -0.173 13.084 1.00 93.69 86 THR A N 1
ATOM 715 C CA . THR A 1 86 ? -9.467 -0.274 13.688 1.00 93.69 86 THR A CA 1
ATOM 716 C C . THR A 1 86 ? -9.808 0.966 14.517 1.00 93.69 86 THR A C 1
ATOM 718 O O . THR A 1 86 ? -10.938 1.453 14.468 1.00 93.69 86 THR A O 1
ATOM 721 N N . ALA A 1 87 ? -8.849 1.503 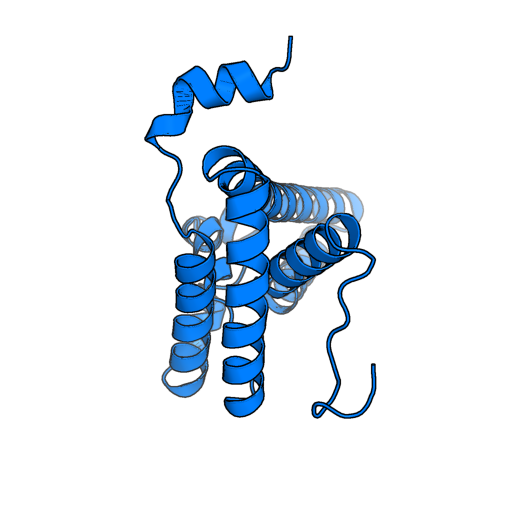15.275 1.00 93.38 87 ALA A N 1
ATOM 722 C CA . ALA A 1 87 ? -9.050 2.724 16.049 1.00 93.38 87 ALA A CA 1
ATOM 723 C C . ALA A 1 87 ? -9.283 3.948 15.146 1.00 93.38 87 ALA A C 1
ATOM 725 O O . ALA A 1 87 ? -10.231 4.701 15.372 1.00 93.38 87 ALA A O 1
ATOM 726 N N . LEU A 1 88 ? -8.491 4.099 14.077 1.00 94.44 88 LEU A N 1
ATOM 727 C CA . LEU A 1 88 ? -8.691 5.151 13.075 1.00 94.44 88 LEU A CA 1
ATOM 728 C C . LEU A 1 88 ? -10.041 5.030 12.364 1.00 94.44 88 LEU A C 1
ATOM 730 O O . LEU A 1 88 ? -10.746 6.028 12.214 1.00 94.44 88 LEU A O 1
ATOM 734 N N . GLU A 1 89 ? -10.433 3.821 11.952 1.00 95.12 89 GLU A N 1
ATOM 735 C CA . GLU A 1 89 ? -11.718 3.599 11.286 1.00 95.12 89 GLU A CA 1
ATOM 736 C C . GLU A 1 89 ? -12.896 3.952 12.204 1.00 95.12 89 GLU A C 1
ATOM 738 O O . GLU A 1 89 ? -13.852 4.588 11.757 1.00 95.12 89 GLU A O 1
ATOM 743 N N . ARG A 1 90 ? -12.811 3.625 13.500 1.00 93.19 90 ARG A N 1
ATOM 744 C CA . ARG A 1 90 ? -13.823 4.014 14.497 1.00 93.19 90 ARG A CA 1
ATOM 745 C C . ARG A 1 90 ? -13.886 5.522 14.712 1.00 93.19 90 ARG A C 1
ATOM 747 O O . ARG A 1 90 ? -14.979 6.062 14.850 1.00 93.19 90 ARG A O 1
ATOM 754 N N . ALA A 1 91 ? -12.742 6.199 14.748 1.00 93.19 91 ALA A N 1
ATOM 755 C CA . ALA A 1 91 ? -12.694 7.633 15.010 1.00 93.19 91 ALA A CA 1
ATOM 756 C C . ALA A 1 91 ? -13.144 8.485 13.816 1.00 93.19 91 ALA A C 1
ATOM 758 O O . ALA A 1 91 ? -13.788 9.519 13.993 1.00 93.19 91 ALA A O 1
ATOM 759 N N . TRP A 1 92 ? -12.806 8.075 12.593 1.00 92.69 92 TRP A N 1
ATOM 760 C CA . TRP A 1 92 ? -13.131 8.831 11.381 1.00 92.69 92 TRP A CA 1
ATOM 761 C C . TRP A 1 92 ? -14.405 8.363 10.677 1.00 92.69 92 TRP A C 1
ATOM 763 O O . TRP A 1 92 ? -14.980 9.124 9.896 1.00 92.69 92 TRP A O 1
ATOM 773 N N . GLY A 1 93 ? -14.838 7.131 10.934 1.00 92.25 93 GLY A N 1
ATOM 774 C CA . GLY A 1 93 ? -15.878 6.443 10.181 1.00 92.25 93 GLY A CA 1
ATOM 775 C C . GLY A 1 93 ? -15.332 5.726 8.940 1.00 92.25 93 GLY A C 1
ATOM 776 O O . GLY A 1 93 ? -14.360 6.153 8.307 1.00 92.25 93 GLY A O 1
ATOM 777 N N . THR A 1 94 ? -16.012 4.644 8.550 1.00 92.50 94 THR A N 1
ATOM 778 C CA . THR A 1 94 ? -15.588 3.721 7.483 1.00 92.50 94 THR A CA 1
ATOM 779 C C . THR A 1 94 ? -15.302 4.414 6.152 1.00 92.50 94 THR A C 1
ATOM 781 O O . THR A 1 94 ? -14.281 4.136 5.523 1.00 92.50 94 THR A O 1
ATOM 784 N N . PHE A 1 95 ? -16.141 5.364 5.722 1.00 92.50 95 PHE A N 1
ATOM 785 C CA . PHE A 1 95 ? -15.941 6.054 4.443 1.00 92.50 95 PHE A CA 1
ATOM 786 C C . PHE A 1 95 ? -14.645 6.872 4.402 1.00 92.50 95 PHE A C 1
ATOM 788 O O . PHE A 1 95 ? -13.893 6.792 3.430 1.00 92.50 95 PHE A O 1
ATOM 795 N N . ARG A 1 96 ? -14.356 7.642 5.456 1.00 91.88 96 ARG A N 1
ATOM 796 C CA . ARG A 1 96 ? -13.160 8.496 5.504 1.00 91.88 96 ARG A CA 1
ATOM 797 C C . ARG A 1 96 ? -11.889 7.669 5.606 1.00 91.88 96 ARG A C 1
ATOM 799 O O . ARG A 1 96 ? -10.912 7.995 4.942 1.00 91.88 96 ARG A O 1
ATOM 806 N N . PHE A 1 97 ? -11.929 6.579 6.368 1.00 94.44 97 PHE A N 1
ATOM 807 C CA . PHE A 1 97 ? -10.819 5.635 6.434 1.00 94.44 97 PHE A CA 1
ATOM 808 C C . PHE A 1 97 ? -10.547 4.974 5.073 1.00 94.44 97 PHE A C 1
ATOM 810 O O . PHE A 1 97 ? -9.404 4.934 4.626 1.00 94.44 97 PHE A O 1
ATOM 817 N N . ASN A 1 98 ? -11.595 4.556 4.353 1.00 94.38 98 ASN A N 1
ATOM 818 C CA . ASN A 1 98 ? -11.460 4.042 2.986 1.00 94.38 98 ASN A CA 1
ATOM 819 C C . ASN A 1 98 ? -10.841 5.088 2.048 1.00 94.38 98 ASN A C 1
ATOM 821 O O . ASN A 1 98 ? -9.891 4.784 1.332 1.00 94.38 98 ASN A O 1
ATOM 825 N N . ALA A 1 99 ? -11.341 6.326 2.077 1.00 93.44 99 ALA A N 1
ATOM 826 C CA . ALA A 1 99 ? -10.811 7.414 1.257 1.00 93.44 99 ALA A CA 1
ATOM 827 C C . ALA A 1 99 ? -9.339 7.722 1.573 1.00 93.44 99 ALA A C 1
ATOM 829 O O . ALA A 1 99 ? -8.571 8.013 0.660 1.00 93.44 99 ALA A O 1
ATOM 830 N N . TYR A 1 100 ? -8.940 7.625 2.842 1.00 94.50 100 TYR A N 1
ATOM 831 C CA . TYR A 1 100 ? -7.558 7.807 3.275 1.00 94.50 100 TYR A CA 1
ATOM 832 C C . TYR A 1 100 ? -6.629 6.729 2.696 1.00 94.50 100 TYR A C 1
ATOM 834 O O . TYR A 1 100 ? -5.633 7.059 2.055 1.00 94.50 100 TYR A O 1
ATOM 842 N N . ILE A 1 101 ? -6.985 5.450 2.848 1.00 95.00 101 ILE A N 1
ATOM 843 C CA . ILE A 1 101 ? -6.182 4.323 2.350 1.00 95.00 101 ILE A CA 1
ATOM 844 C C . ILE A 1 101 ? -6.127 4.298 0.821 1.00 95.00 101 ILE A C 1
ATOM 846 O O . ILE A 1 101 ? -5.044 4.231 0.240 1.00 95.00 101 ILE A O 1
ATOM 850 N N . ILE A 1 102 ? -7.284 4.383 0.159 1.00 93.88 102 ILE A N 1
ATOM 851 C CA . ILE A 1 102 ? -7.372 4.373 -1.307 1.00 93.88 102 ILE A CA 1
ATOM 852 C C . ILE A 1 102 ? -6.677 5.610 -1.881 1.00 93.88 102 ILE A C 1
ATOM 854 O O . ILE A 1 102 ? -5.973 5.513 -2.880 1.00 93.88 102 ILE A O 1
ATOM 858 N N . GLY A 1 103 ? -6.823 6.768 -1.232 1.00 93.69 103 GLY A N 1
ATOM 859 C CA . GLY A 1 103 ? -6.103 7.982 -1.600 1.00 93.69 103 GLY A CA 1
ATOM 860 C C . GLY A 1 103 ? -4.588 7.802 -1.513 1.00 93.69 103 GLY A C 1
ATOM 861 O O . GLY A 1 103 ? -3.888 8.196 -2.439 1.00 93.69 103 GLY A O 1
ATOM 862 N N . GLY A 1 104 ? -4.089 7.157 -0.455 1.00 93.25 104 GLY A N 1
ATOM 863 C CA . GLY A 1 104 ? -2.675 6.802 -0.320 1.00 93.25 104 GLY A CA 1
ATOM 864 C C . GLY A 1 104 ? -2.182 5.914 -1.464 1.00 93.25 104 GLY A C 1
ATOM 865 O O . GLY A 1 104 ? -1.205 6.265 -2.118 1.00 93.25 104 GLY A O 1
ATOM 866 N N . ILE A 1 105 ? -2.905 4.829 -1.762 1.00 94.00 105 ILE A N 1
ATOM 867 C CA . ILE A 1 105 ? -2.614 3.914 -2.884 1.00 94.00 105 ILE A CA 1
ATOM 868 C C . ILE A 1 105 ? -2.536 4.690 -4.206 1.00 94.00 105 ILE A C 1
ATOM 870 O O . ILE A 1 105 ? -1.520 4.637 -4.896 1.00 94.00 105 ILE A O 1
ATOM 874 N N . LEU A 1 106 ? -3.565 5.481 -4.524 1.00 94.31 106 LEU A N 1
ATOM 875 C CA . LEU A 1 106 ? -3.624 6.255 -5.767 1.00 94.31 106 LEU A CA 1
ATOM 876 C C . LEU A 1 106 ? -2.514 7.307 -5.857 1.00 94.31 106 LEU A C 1
ATOM 878 O O . LEU A 1 106 ? -1.950 7.512 -6.929 1.00 94.31 106 LEU A O 1
ATOM 882 N N . LEU A 1 107 ? -2.177 7.979 -4.752 1.00 94.12 107 LEU A N 1
ATOM 883 C CA . LEU A 1 107 ? -1.077 8.943 -4.722 1.00 94.12 107 LEU A CA 1
ATOM 884 C C . LEU A 1 107 ? 0.274 8.264 -4.949 1.00 94.12 107 LEU A C 1
ATOM 886 O O . LEU A 1 107 ? 1.103 8.812 -5.674 1.00 94.12 107 LEU A O 1
ATOM 890 N N . THR A 1 108 ? 0.491 7.076 -4.382 1.00 93.00 108 THR A N 1
ATOM 891 C CA . THR A 1 108 ? 1.694 6.279 -4.646 1.00 93.00 108 THR A CA 1
ATOM 892 C C . THR A 1 108 ? 1.775 5.884 -6.117 1.00 93.00 108 THR A C 1
ATOM 894 O O . THR A 1 108 ? 2.827 6.059 -6.732 1.00 93.00 108 THR A O 1
ATOM 897 N N . GLU A 1 109 ? 0.676 5.415 -6.710 1.00 93.12 109 GLU A N 1
ATOM 898 C CA . GLU A 1 109 ? 0.627 5.029 -8.123 1.00 93.12 109 GLU A CA 1
ATOM 899 C C . GLU A 1 109 ? 0.899 6.218 -9.048 1.00 93.12 109 GLU A C 1
ATOM 901 O O . GLU A 1 109 ? 1.817 6.177 -9.871 1.00 93.12 109 GLU A O 1
ATOM 906 N N . VAL A 1 110 ? 0.141 7.305 -8.885 1.00 94.69 110 VAL A N 1
ATOM 907 C CA . VAL A 1 110 ? 0.268 8.513 -9.707 1.00 94.69 110 VAL A CA 1
ATOM 908 C C . VAL A 1 110 ? 1.642 9.146 -9.516 1.00 94.69 110 VAL A C 1
ATOM 910 O O . VAL A 1 110 ? 2.299 9.472 -10.501 1.00 94.69 110 VAL A O 1
ATOM 913 N N . GLY A 1 111 ? 2.116 9.274 -8.275 1.00 93.81 111 GLY A N 1
ATOM 914 C CA . GLY A 1 111 ? 3.437 9.823 -7.973 1.00 93.81 111 GLY A CA 1
ATOM 915 C C . GLY A 1 111 ? 4.563 9.016 -8.618 1.00 93.81 111 GLY A C 1
ATOM 916 O O . GLY A 1 111 ? 5.480 9.594 -9.198 1.00 93.81 111 GLY A O 1
ATOM 917 N N . SER A 1 112 ? 4.460 7.687 -8.599 1.00 92.81 112 SER A N 1
ATOM 918 C CA . SER A 1 112 ? 5.466 6.799 -9.192 1.00 92.81 112 SER A CA 1
ATOM 919 C C . SER A 1 112 ? 5.444 6.826 -10.721 1.00 92.81 112 SER A C 1
ATOM 921 O O . SER A 1 112 ? 6.502 6.854 -11.349 1.00 92.81 112 SER A O 1
ATOM 923 N N . LEU A 1 113 ? 4.258 6.876 -11.339 1.00 94.31 113 LEU A N 1
ATOM 924 C CA . LEU A 1 113 ? 4.115 7.023 -12.792 1.00 94.31 113 LEU A CA 1
ATOM 925 C C . LEU A 1 113 ? 4.608 8.392 -13.278 1.00 94.31 113 LEU A C 1
ATOM 927 O O . LEU A 1 113 ? 5.297 8.467 -14.296 1.00 94.31 113 LEU A O 1
ATOM 931 N N . LEU A 1 114 ? 4.309 9.464 -12.539 1.00 95.50 114 LEU A N 1
ATOM 932 C CA . LEU A 1 114 ? 4.826 10.803 -12.825 1.00 95.50 114 LEU A CA 1
ATOM 933 C C . LEU A 1 114 ? 6.351 10.841 -12.702 1.00 95.50 114 LEU A C 1
ATOM 935 O O . LEU A 1 114 ? 7.016 11.329 -13.613 1.00 95.50 114 LEU A O 1
ATOM 939 N N . ALA A 1 115 ? 6.913 10.285 -11.625 1.00 94.06 115 ALA A N 1
ATOM 940 C CA . ALA A 1 115 ? 8.359 10.193 -11.445 1.00 94.06 115 ALA A CA 1
ATOM 941 C C . ALA A 1 115 ? 9.018 9.417 -12.595 1.00 94.06 115 ALA A C 1
ATOM 943 O O . ALA A 1 115 ? 9.993 9.891 -13.174 1.00 94.06 115 ALA A O 1
ATOM 944 N N . TYR A 1 116 ? 8.451 8.272 -12.985 1.00 94.50 116 TYR A N 1
ATOM 945 C CA . TYR A 1 116 ? 8.918 7.506 -14.138 1.00 94.50 116 TYR A CA 1
ATOM 946 C C . TYR A 1 116 ? 8.880 8.328 -15.437 1.00 94.50 116 TYR A C 1
ATOM 948 O O . TYR A 1 116 ? 9.863 8.346 -16.178 1.00 94.50 116 TYR A O 1
ATOM 956 N N . GLY A 1 117 ? 7.783 9.046 -15.698 1.00 94.25 117 GLY A N 1
ATOM 957 C CA . GLY A 1 117 ? 7.636 9.896 -16.881 1.00 94.25 117 GLY A CA 1
ATOM 958 C C . GLY A 1 117 ? 8.651 11.040 -16.929 1.00 94.25 117 GLY A C 1
ATOM 959 O O . GLY A 1 117 ? 9.276 11.260 -17.963 1.00 94.25 117 GLY A O 1
ATOM 960 N N . LEU A 1 118 ? 8.880 11.729 -15.807 1.00 95.75 118 LEU A N 1
ATOM 961 C CA . LEU A 1 118 ? 9.898 12.782 -15.714 1.00 95.75 118 LEU A CA 1
ATOM 962 C C . LEU A 1 118 ? 11.301 12.221 -15.961 1.00 95.75 118 LEU A C 1
ATOM 964 O O . LEU A 1 118 ? 12.065 12.784 -16.742 1.00 95.75 118 LEU A O 1
ATOM 968 N N . ILE A 1 119 ? 11.625 11.082 -15.351 1.00 95.38 119 ILE A N 1
ATOM 969 C CA . ILE A 1 119 ? 12.912 10.412 -15.552 1.00 95.38 119 ILE A CA 1
ATOM 970 C C . ILE A 1 119 ? 13.100 10.027 -17.024 1.00 95.38 119 ILE A C 1
ATOM 972 O O . ILE A 1 119 ? 14.169 10.256 -17.587 1.00 95.38 119 ILE A O 1
ATOM 976 N N . TYR A 1 120 ? 12.065 9.486 -17.666 1.00 94.62 120 TYR A N 1
ATOM 977 C CA . TYR A 1 120 ? 12.099 9.156 -19.089 1.00 94.62 120 TYR A CA 1
ATOM 978 C C . TYR A 1 120 ? 12.388 10.386 -19.956 1.00 94.62 120 TYR A C 1
ATOM 980 O O . TYR A 1 120 ? 13.223 10.313 -20.857 1.00 94.62 120 TYR A O 1
ATOM 988 N N . LEU A 1 121 ? 11.749 11.520 -19.655 1.00 95.56 121 LEU A N 1
ATOM 989 C CA . LEU A 1 121 ? 11.927 12.773 -20.393 1.00 95.56 121 LEU A CA 1
ATOM 990 C C . LEU A 1 121 ? 13.330 13.376 -20.224 1.00 95.56 121 LEU A C 1
ATOM 992 O O . LEU A 1 121 ? 13.907 13.835 -21.206 1.00 95.56 121 LEU A O 1
ATOM 996 N N . PHE A 1 122 ? 13.883 13.384 -19.007 1.00 95.62 122 PHE A N 1
ATOM 997 C CA . PHE A 1 122 ? 15.161 14.054 -18.723 1.00 95.62 122 PHE A CA 1
ATOM 998 C C . PHE A 1 122 ? 16.395 13.162 -18.899 1.00 95.62 122 PHE A C 1
ATOM 1000 O O . PHE A 1 122 ? 17.475 13.671 -19.187 1.00 95.62 122 PHE A O 1
ATOM 1007 N N . MET A 1 123 ? 16.262 11.848 -18.699 1.00 94.25 123 MET A N 1
ATOM 1008 C CA . MET A 1 123 ? 17.394 10.910 -18.612 1.00 94.25 123 MET A CA 1
ATOM 1009 C C . MET A 1 123 ? 17.325 9.779 -19.650 1.00 94.25 123 MET A C 1
ATOM 1011 O O . MET A 1 123 ? 18.272 9.002 -19.783 1.00 94.25 123 MET A O 1
ATOM 1015 N N . GLY A 1 124 ? 16.227 9.687 -20.407 1.00 92.94 124 GLY A N 1
ATOM 1016 C CA . GLY A 1 124 ? 16.034 8.713 -21.477 1.00 92.94 124 GLY A CA 1
ATOM 1017 C C . GLY A 1 124 ? 15.535 7.337 -21.016 1.00 92.94 124 GLY A C 1
ATOM 1018 O O . GLY A 1 124 ? 15.489 7.002 -19.829 1.00 92.94 124 GLY A O 1
ATOM 1019 N N . GLY A 1 125 ? 15.163 6.504 -21.995 1.00 91.19 125 GLY A N 1
ATOM 1020 C CA . GLY A 1 125 ? 14.463 5.235 -21.762 1.00 91.19 125 GLY A CA 1
ATOM 1021 C C . GLY A 1 125 ? 15.237 4.196 -20.946 1.00 91.19 125 GLY A C 1
ATOM 1022 O O . GLY A 1 125 ? 14.644 3.530 -20.099 1.00 91.19 125 GLY A O 1
ATOM 1023 N N . ASN A 1 126 ? 16.557 4.087 -21.138 1.00 91.81 126 ASN A N 1
ATOM 1024 C CA . ASN A 1 126 ? 17.386 3.133 -20.389 1.00 91.81 126 ASN A CA 1
ATOM 1025 C C . ASN A 1 126 ? 17.414 3.461 -18.892 1.00 91.81 126 ASN A C 1
ATOM 1027 O O . ASN A 1 126 ? 17.276 2.571 -18.054 1.00 91.81 126 ASN A O 1
ATOM 1031 N N . PHE A 1 127 ? 17.548 4.744 -18.547 1.00 92.06 127 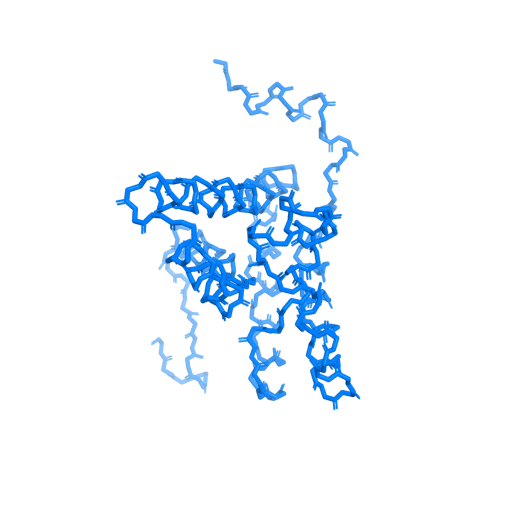PHE A N 1
ATOM 1032 C CA . PHE A 1 127 ? 17.561 5.163 -17.151 1.00 92.06 127 PHE A CA 1
ATOM 1033 C C . PHE A 1 127 ? 16.170 5.021 -16.519 1.00 92.06 127 PHE A C 1
ATOM 1035 O O . PHE A 1 127 ? 16.050 4.545 -15.391 1.00 92.06 127 PHE A O 1
ATOM 1042 N N . ALA A 1 128 ? 15.106 5.336 -17.264 1.00 92.69 128 ALA A N 1
ATOM 1043 C CA . ALA A 1 128 ? 13.734 5.117 -16.812 1.00 92.69 128 ALA A CA 1
ATOM 1044 C C . ALA A 1 128 ? 13.433 3.636 -16.533 1.00 92.69 128 ALA A C 1
ATOM 1046 O O . ALA A 1 128 ? 12.784 3.321 -15.537 1.00 92.69 128 ALA A O 1
ATOM 1047 N N . TYR A 1 129 ? 13.926 2.711 -17.363 1.00 92.69 129 TYR A N 1
ATOM 1048 C CA . TYR A 1 129 ? 13.794 1.271 -17.119 1.00 92.69 129 TYR A CA 1
ATOM 1049 C C . TYR A 1 129 ? 14.459 0.843 -15.800 1.00 92.69 129 TYR A C 1
ATOM 1051 O O . TYR A 1 129 ? 13.839 0.159 -14.977 1.00 92.69 129 TYR A O 1
ATOM 1059 N N . THR A 1 130 ? 15.689 1.298 -15.552 1.00 92.69 130 THR A N 1
ATOM 1060 C CA . THR A 1 130 ? 16.392 1.035 -14.288 1.00 92.69 130 THR A CA 1
ATOM 1061 C C . THR A 1 130 ? 15.630 1.625 -13.102 1.00 92.69 130 THR A C 1
ATOM 1063 O O . THR A 1 130 ? 15.385 0.920 -12.124 1.00 92.69 130 THR A O 1
ATOM 1066 N N . ALA A 1 131 ? 15.159 2.871 -13.214 1.00 92.44 131 ALA A N 1
ATOM 1067 C CA . ALA A 1 131 ? 14.346 3.515 -12.184 1.00 92.44 131 ALA A CA 1
ATOM 1068 C C . ALA A 1 131 ? 13.052 2.737 -11.900 1.00 92.44 131 ALA A C 1
ATOM 1070 O O . ALA A 1 131 ? 12.729 2.487 -10.742 1.00 92.44 131 ALA A O 1
ATOM 1071 N N . SER A 1 132 ? 12.352 2.269 -12.937 1.00 92.44 132 SER A N 1
ATOM 1072 C CA . SER A 1 132 ? 11.168 1.414 -12.792 1.00 92.44 132 SER A CA 1
ATOM 1073 C C . SER A 1 132 ? 11.482 0.112 -12.055 1.00 92.44 132 SER A C 1
ATOM 1075 O O . SER A 1 132 ? 10.660 -0.370 -11.278 1.00 92.44 132 SER A O 1
ATOM 1077 N N . THR A 1 133 ? 12.648 -0.483 -12.306 1.00 91.69 133 THR A N 1
ATOM 1078 C CA . THR A 1 133 ? 13.061 -1.721 -11.634 1.00 91.69 133 THR A CA 1
ATOM 1079 C C . THR A 1 133 ? 13.323 -1.472 -10.150 1.00 91.69 133 THR A C 1
ATOM 1081 O O . THR A 1 133 ? 12.857 -2.250 -9.318 1.00 91.69 133 THR A O 1
ATOM 1084 N N . MET A 1 134 ? 13.994 -0.363 -9.818 1.00 91.56 134 MET A N 1
ATOM 1085 C CA . MET A 1 134 ? 14.235 0.065 -8.435 1.00 91.56 134 MET A CA 1
ATOM 1086 C C . MET A 1 134 ? 12.929 0.380 -7.701 1.00 91.56 134 MET A C 1
ATOM 1088 O O . MET A 1 134 ? 12.727 -0.085 -6.583 1.00 91.56 134 MET A O 1
ATOM 1092 N N . MET A 1 135 ? 12.006 1.095 -8.350 1.00 91.00 135 MET A N 1
ATOM 1093 C CA . MET A 1 135 ? 10.674 1.387 -7.809 1.00 91.00 135 MET A CA 1
ATOM 1094 C C . MET A 1 135 ? 9.934 0.106 -7.412 1.00 91.00 135 MET A C 1
ATOM 1096 O O . MET A 1 135 ? 9.397 0.037 -6.312 1.00 91.00 135 MET A O 1
ATOM 1100 N N . GLY A 1 136 ? 9.988 -0.943 -8.238 1.00 87.88 136 GLY A N 1
ATOM 1101 C CA . GLY A 1 136 ? 9.364 -2.230 -7.917 1.00 87.88 136 GLY A CA 1
ATOM 1102 C C . GLY A 1 136 ? 9.989 -2.981 -6.738 1.00 87.88 136 GLY A C 1
ATOM 1103 O O . GLY A 1 136 ? 9.393 -3.939 -6.260 1.00 87.88 136 GLY A O 1
ATOM 1104 N N . GLN A 1 137 ? 11.171 -2.589 -6.265 1.00 85.88 137 GLN A N 1
ATOM 1105 C CA . GLN A 1 137 ? 11.758 -3.134 -5.034 1.00 85.88 137 GLN A CA 1
ATOM 1106 C C . GLN A 1 137 ? 11.420 -2.286 -3.802 1.00 85.88 137 GLN A C 1
ATOM 1108 O O . GLN A 1 137 ? 11.459 -2.784 -2.683 1.00 85.88 137 GLN A O 1
ATOM 1113 N N . MET A 1 138 ? 11.097 -1.008 -4.002 1.00 85.44 138 MET A N 1
ATOM 1114 C CA . MET A 1 138 ? 10.861 -0.058 -2.916 1.00 85.44 138 MET A CA 1
ATOM 1115 C C . MET A 1 138 ? 9.377 0.112 -2.594 1.00 85.44 138 MET A C 1
ATOM 1117 O O . MET A 1 138 ? 9.019 0.301 -1.436 1.00 85.44 138 MET A O 1
ATOM 1121 N N . ILE A 1 139 ? 8.506 0.071 -3.604 1.00 84.94 139 ILE A N 1
ATOM 1122 C CA . ILE A 1 139 ? 7.076 0.330 -3.441 1.00 84.94 139 ILE A CA 1
ATOM 1123 C C . ILE A 1 139 ? 6.393 -0.915 -2.879 1.00 84.94 139 ILE A C 1
ATOM 1125 O O . ILE A 1 139 ? 6.251 -1.937 -3.552 1.00 84.94 139 ILE A O 1
ATOM 1129 N N . SER A 1 140 ? 5.935 -0.788 -1.640 1.00 85.25 140 SER A N 1
ATOM 1130 C CA . SER A 1 140 ? 5.147 -1.786 -0.925 1.00 85.25 140 SER A CA 1
ATOM 1131 C C . SER A 1 140 ? 4.144 -1.101 0.007 1.00 85.25 140 SER A C 1
ATOM 1133 O O . SER A 1 140 ? 4.134 0.125 0.172 1.00 85.25 140 SER A O 1
ATOM 1135 N N . THR A 1 141 ? 3.308 -1.901 0.664 1.00 86.75 141 THR A N 1
ATOM 1136 C CA . THR A 1 141 ? 2.352 -1.430 1.678 1.00 86.75 141 THR A CA 1
ATOM 1137 C C . THR A 1 141 ? 3.021 -0.842 2.923 1.00 86.75 141 THR A C 1
ATOM 1139 O O . THR A 1 141 ? 2.336 -0.212 3.728 1.00 86.75 141 THR A O 1
ATOM 1142 N N . SER A 1 142 ? 4.349 -0.938 3.065 1.00 87.25 142 SER A N 1
ATOM 1143 C CA . SER A 1 142 ? 5.095 -0.351 4.183 1.00 87.25 142 SER A CA 1
ATOM 1144 C C . SER A 1 142 ? 4.867 1.159 4.317 1.00 87.25 142 SER A C 1
ATOM 1146 O O . SER A 1 142 ? 4.709 1.651 5.431 1.00 87.25 142 SER A O 1
ATOM 1148 N N . TYR A 1 143 ? 4.762 1.901 3.208 1.00 88.50 143 TYR A N 1
ATOM 1149 C CA . TYR A 1 143 ? 4.487 3.344 3.259 1.00 88.50 143 TYR A CA 1
ATOM 1150 C C . TYR A 1 143 ? 3.051 3.669 3.688 1.00 88.50 143 TYR A C 1
ATOM 1152 O O . TYR A 1 143 ? 2.829 4.660 4.381 1.00 88.50 143 TYR A O 1
ATOM 1160 N N . ILE A 1 144 ? 2.083 2.821 3.328 1.00 91.88 144 ILE A N 1
ATOM 1161 C CA . ILE A 1 144 ? 0.690 2.944 3.789 1.00 91.88 144 ILE A CA 1
ATOM 1162 C C . ILE A 1 144 ? 0.625 2.663 5.293 1.00 91.88 144 ILE A C 1
ATOM 1164 O O . ILE A 1 144 ? -0.011 3.394 6.044 1.00 91.88 144 ILE A O 1
ATOM 1168 N N . ASN A 1 145 ? 1.334 1.635 5.753 1.00 91.94 145 ASN A N 1
ATOM 1169 C CA . ASN A 1 145 ? 1.468 1.323 7.170 1.00 91.94 145 ASN A CA 1
ATOM 1170 C C . ASN A 1 145 ? 2.087 2.505 7.942 1.00 91.94 145 ASN A C 1
ATOM 1172 O O . ASN A 1 145 ? 1.521 2.961 8.933 1.00 91.94 145 ASN A O 1
ATOM 1176 N N . MET A 1 146 ? 3.172 3.101 7.440 1.00 91.31 146 MET A N 1
ATOM 1177 C CA . MET A 1 146 ? 3.750 4.311 8.040 1.00 91.31 146 MET A CA 1
ATOM 1178 C C . MET A 1 146 ? 2.768 5.488 8.061 1.00 91.31 146 MET A C 1
ATOM 1180 O O . MET A 1 146 ? 2.718 6.224 9.046 1.00 91.31 146 MET A O 1
ATOM 1184 N N . SER A 1 147 ? 1.962 5.664 7.010 1.00 93.81 147 SER A N 1
ATOM 1185 C CA . SER A 1 147 ? 0.960 6.730 6.979 1.00 93.81 147 SER A CA 1
ATOM 1186 C C . SER A 1 147 ? -0.141 6.492 8.021 1.00 93.81 147 SER A C 1
ATOM 1188 O O . SER A 1 147 ? -0.497 7.421 8.742 1.00 93.81 147 SER A O 1
ATOM 1190 N N . ILE A 1 148 ? -0.619 5.250 8.175 1.00 93.75 148 ILE A N 1
ATOM 1191 C CA . ILE A 1 148 ? -1.552 4.837 9.239 1.00 93.75 148 ILE A CA 1
ATOM 1192 C C . ILE A 1 148 ? -0.964 5.148 10.615 1.00 93.75 148 ILE A C 1
ATOM 1194 O O . ILE A 1 148 ? -1.651 5.727 11.455 1.00 93.75 148 ILE A O 1
ATOM 1198 N N . PHE A 1 149 ? 0.301 4.798 10.846 1.00 93.12 149 PHE A N 1
ATOM 1199 C CA . PHE A 1 149 ? 0.978 5.087 12.107 1.00 93.12 149 PHE A CA 1
ATOM 1200 C C . PHE A 1 149 ? 1.036 6.593 12.386 1.00 93.12 149 PHE A C 1
ATOM 1202 O O . PHE A 1 149 ? 0.666 7.035 13.472 1.00 93.12 149 PHE A O 1
ATOM 1209 N N . LEU A 1 150 ? 1.422 7.396 11.391 1.00 93.69 150 LEU A N 1
ATOM 1210 C CA . LEU A 1 150 ? 1.453 8.853 11.506 1.00 93.69 150 LEU A CA 1
ATOM 1211 C C . LEU A 1 150 ? 0.063 9.425 11.817 1.00 93.69 150 LEU A C 1
ATOM 1213 O O . LEU A 1 150 ? -0.090 10.217 12.742 1.00 93.69 150 LEU A O 1
ATOM 1217 N N . ALA A 1 151 ? -0.958 9.001 11.072 1.00 93.75 151 ALA A N 1
ATOM 1218 C CA . ALA A 1 151 ? -2.344 9.396 11.303 1.00 93.75 151 ALA A CA 1
ATOM 1219 C C . ALA A 1 151 ? -2.797 9.067 12.729 1.00 93.75 151 ALA A C 1
ATOM 1221 O O . ALA A 1 151 ? -3.412 9.897 13.401 1.00 93.75 151 ALA A O 1
ATOM 1222 N N . PHE A 1 152 ? -2.453 7.876 13.206 1.00 92.94 152 PHE A N 1
ATOM 1223 C CA . PHE A 1 152 ? -2.760 7.455 14.559 1.00 92.94 152 PHE A CA 1
ATOM 1224 C C . PHE A 1 152 ? -2.075 8.335 15.606 1.00 92.94 152 PHE A C 1
ATOM 1226 O O . PHE A 1 152 ? -2.752 8.838 16.499 1.00 92.94 152 PHE A O 1
ATOM 1233 N N . ALA A 1 153 ? -0.775 8.593 15.454 1.00 91.19 153 ALA A N 1
ATOM 1234 C CA . ALA A 1 153 ? -0.009 9.449 16.358 1.00 91.19 153 ALA A CA 1
ATOM 1235 C C . ALA A 1 153 ? -0.578 10.876 16.435 1.00 91.19 153 ALA A C 1
ATOM 1237 O O . ALA A 1 153 ? -0.578 11.486 17.500 1.00 91.19 153 ALA A O 1
ATOM 1238 N N . THR A 1 154 ? -1.120 11.405 15.331 1.00 91.50 154 THR A N 1
ATOM 1239 C CA . 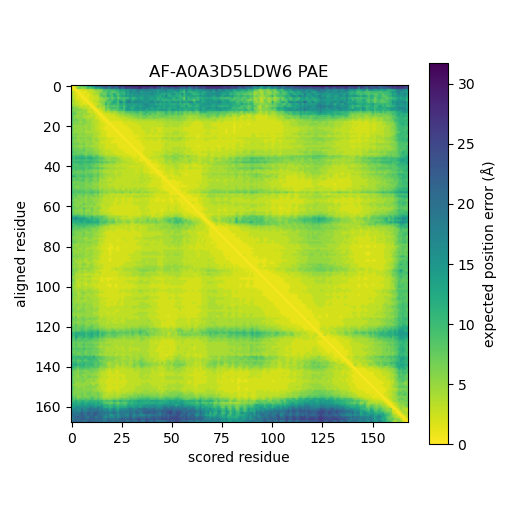THR A 1 154 ? -1.778 12.725 15.346 1.00 91.50 154 THR A CA 1
ATOM 1240 C C . THR A 1 154 ? -3.125 12.732 16.066 1.00 91.50 154 THR A C 1
ATOM 1242 O O . THR A 1 154 ? -3.527 13.764 16.596 1.00 91.50 154 THR A O 1
ATOM 1245 N N . LEU A 1 155 ? -3.838 11.604 16.073 1.00 90.94 155 LEU A N 1
ATOM 1246 C CA . LEU A 1 155 ? -5.170 11.497 16.664 1.00 90.94 155 LEU A CA 1
ATOM 1247 C C . LEU A 1 155 ? -5.123 11.104 18.146 1.00 90.94 155 LEU A C 1
ATOM 1249 O O . LEU A 1 155 ? -5.978 11.522 18.924 1.00 90.94 155 LEU A O 1
ATOM 1253 N N . TYR A 1 156 ? -4.119 10.317 18.526 1.00 89.88 156 TYR A N 1
ATOM 1254 C CA . TYR A 1 156 ? -3.902 9.813 19.877 1.00 89.88 156 TYR A CA 1
ATOM 1255 C C . TYR A 1 156 ? -2.491 10.180 20.370 1.00 89.88 156 TYR A C 1
ATOM 1257 O O . TYR A 1 156 ? -1.679 9.286 20.605 1.00 89.88 156 TYR A O 1
ATOM 1265 N N . PRO A 1 157 ? -2.180 11.481 20.529 1.00 86.06 157 PRO A N 1
ATOM 1266 C CA . PRO A 1 157 ? -0.829 11.940 20.867 1.00 86.06 157 PRO A CA 1
ATOM 1267 C C . PRO A 1 157 ? -0.352 11.457 22.243 1.00 86.06 157 PRO A C 1
ATOM 1269 O O . PRO A 1 157 ? 0.839 11.241 22.434 1.00 86.06 157 PRO A O 1
ATOM 1272 N N . ASP A 1 158 ? -1.282 11.248 23.178 1.00 85.50 158 ASP A N 1
ATOM 1273 C CA . ASP A 1 158 ? -0.983 10.786 24.537 1.00 85.50 158 ASP A CA 1
ATOM 1274 C C . ASP A 1 158 ? -0.987 9.251 24.665 1.00 85.50 158 ASP A C 1
ATOM 1276 O O . ASP A 1 158 ? -0.783 8.719 25.759 1.00 85.50 158 ASP A O 1
ATOM 1280 N N . MET A 1 159 ? -1.252 8.509 23.579 1.00 83.62 159 MET A N 1
ATOM 1281 C CA . MET A 1 159 ? -1.230 7.049 23.644 1.00 83.62 159 MET A CA 1
ATOM 1282 C C . MET A 1 159 ? 0.210 6.539 23.722 1.00 83.62 159 MET A C 1
ATOM 1284 O O . MET A 1 159 ? 1.004 6.728 22.804 1.00 83.62 159 MET A O 1
ATOM 1288 N N . GLN A 1 160 ? 0.513 5.818 24.799 1.00 75.25 160 GLN A N 1
ATOM 1289 C CA . GLN A 1 160 ? 1.802 5.167 25.003 1.00 75.25 160 GLN A CA 1
ATOM 1290 C C . GLN A 1 160 ? 1.771 3.734 24.472 1.00 75.25 160 GLN A C 1
ATOM 1292 O O . GLN A 1 160 ? 0.873 2.953 24.800 1.00 75.25 160 GLN A O 1
ATOM 1297 N N . VAL A 1 161 ? 2.771 3.382 23.664 1.00 69.06 161 VAL A N 1
ATOM 1298 C CA . VAL A 1 161 ? 3.008 2.008 23.212 1.00 69.06 161 VAL A CA 1
ATOM 1299 C C . VAL A 1 161 ? 4.185 1.472 24.010 1.00 69.06 161 VAL A C 1
ATOM 1301 O O . VAL A 1 161 ? 5.334 1.739 23.685 1.00 69.06 161 VAL A O 1
ATOM 1304 N N . LEU A 1 162 ? 3.890 0.706 25.060 1.00 69.00 162 LEU A N 1
ATOM 1305 C CA . LEU A 1 162 ? 4.926 0.184 25.945 1.00 69.00 162 LEU A CA 1
ATOM 1306 C C . LEU A 1 162 ? 5.807 -0.846 25.214 1.00 69.00 1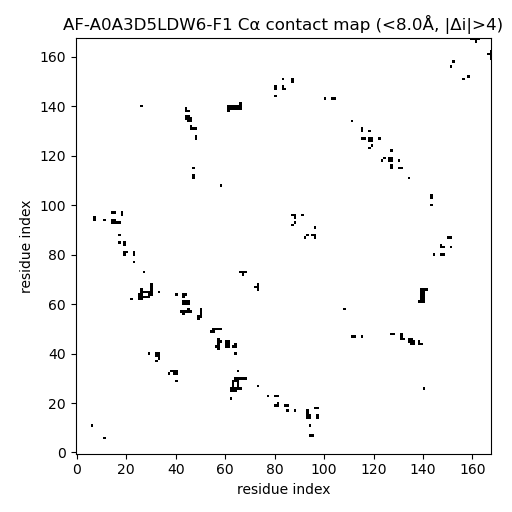62 LEU A C 1
ATOM 1308 O O . LEU A 1 162 ? 5.354 -1.950 24.890 1.00 69.00 162 LEU A O 1
ATOM 1312 N N . LEU A 1 163 ? 7.088 -0.538 25.022 1.00 60.78 163 LEU A N 1
ATOM 1313 C CA . LEU A 1 163 ? 8.084 -1.497 24.556 1.00 60.78 163 LEU A CA 1
ATOM 1314 C C . LEU A 1 163 ? 8.303 -2.561 25.648 1.00 60.78 163 LEU A C 1
ATOM 1316 O O . LEU A 1 163 ? 8.663 -2.251 26.787 1.00 60.78 163 LEU A O 1
ATOM 1320 N N . TYR A 1 164 ? 8.051 -3.829 25.304 1.00 62.09 164 TYR A N 1
ATOM 1321 C CA . TYR A 1 164 ? 8.074 -4.974 26.230 1.00 62.09 164 TYR A CA 1
ATOM 1322 C C . TYR A 1 164 ? 7.179 -4.824 27.467 1.00 62.09 164 TYR A C 1
ATOM 1324 O O . TYR A 1 164 ? 7.451 -5.449 28.488 1.00 62.09 164 TYR A O 1
ATOM 1332 N N . PHE A 1 165 ? 6.123 -4.008 27.394 1.00 61.38 165 PHE A N 1
ATOM 1333 C CA . PHE A 1 165 ? 5.260 -3.690 28.541 1.00 61.38 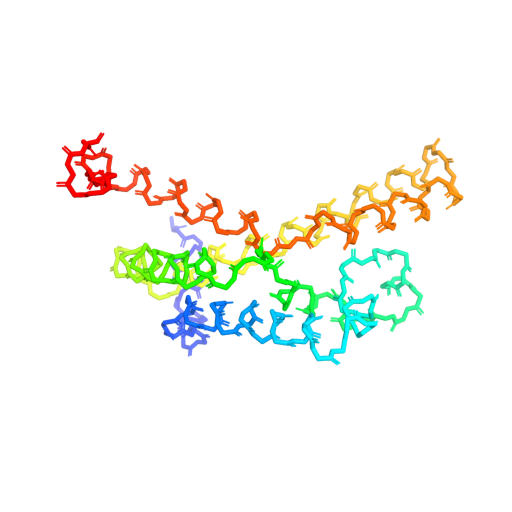165 PHE A CA 1
ATOM 1334 C C . PHE A 1 165 ? 5.978 -2.990 29.711 1.00 61.38 165 PHE A C 1
ATOM 1336 O O . PHE A 1 165 ? 5.416 -2.907 30.800 1.00 61.38 165 PHE A O 1
ATOM 1343 N N . ILE A 1 166 ? 7.203 -2.490 29.507 1.00 67.62 166 ILE A N 1
ATOM 1344 C CA . ILE A 1 166 ? 8.038 -1.920 30.577 1.00 67.62 166 ILE A CA 1
ATOM 1345 C C . ILE A 1 166 ? 8.443 -0.479 30.265 1.00 67.62 166 ILE A C 1
ATOM 1347 O O . ILE A 1 166 ? 8.423 0.360 31.162 1.00 67.62 166 ILE A O 1
ATOM 1351 N N . ILE A 1 167 ? 8.824 -0.183 29.022 1.00 64.31 167 ILE A N 1
ATOM 1352 C CA . ILE A 1 167 ? 9.350 1.134 28.648 1.00 64.31 167 ILE A CA 1
ATOM 1353 C C . ILE A 1 167 ? 8.262 1.903 27.887 1.00 64.31 167 ILE A C 1
ATOM 1355 O O . ILE A 1 167 ? 7.819 1.386 26.862 1.00 64.31 167 ILE A O 1
ATOM 1359 N N . PRO A 1 168 ? 7.820 3.078 28.375 1.00 53.06 168 PRO A N 1
ATOM 1360 C CA . PRO A 1 168 ? 6.853 3.929 27.681 1.00 53.06 168 PRO A CA 1
ATOM 1361 C C . PRO A 1 168 ? 7.329 4.483 26.343 1.00 53.06 168 PRO A C 1
ATOM 1363 O O . PRO A 1 168 ? 8.552 4.712 26.199 1.00 53.06 168 PRO A O 1
#

Sequence (168 aa):
MNWLNKLERKFGRYAVPNLIVYLIGAYSVGFVLNMVAPNILGFLNFQPYYILHGQIWRLITWILMPTDSNIIFLLIMMMFYYQLGTALERAWGTFRFNAYIIGGILLTEVGSLLAYGLIYLFMGGNFAYTASTMMGQMISTSYINMSIFLAFATLYPDMQVLLYFIIP

Mean predicted aligned error: 5.48 Å

Foldseek 3Di:
DPPLVVCCVVCVVVQDPLVLVVLLVLLVQQQVCCVPPVVVLLLQFQFLVVCVVPSVNNLPSLSSHHPDNDPVVSVVLSVVSSVLLNVVCVVPPRSVSSCLLVVVSVCLNVVLNVVLVVCCVPPNDVRSNVSSSVNRVVDYCNVVSVVSVVVSCVVCVPDDDDDVVPRD